Protein AF-A0A378MVE0-F1 (afdb_monomer_lite)

Foldseek 3Di:
DVVVVVVCVVVVAQEAEDEDDPDDDDPDDPPDDQNVVVVVPDAFGKDDDPVDIDTRGDQPPDPPPDDSDDPVNVVVVDDVVRHVYYDYHDPPPDDDDDDDDDDPVDPDDDPPDDDDPPVVPPPPPD

Structure (mmCIF, N/CA/C/O backbone):
data_AF-A0A378MVE0-F1
#
_entry.id   AF-A0A378MVE0-F1
#
loop_
_atom_site.group_PDB
_atom_site.id
_atom_site.type_symbol
_atom_site.label_atom_id
_atom_site.label_alt_id
_atom_site.label_comp_id
_atom_site.label_asym_id
_atom_site.label_entity_id
_atom_site.label_seq_id
_atom_site.pdbx_PDB_ins_code
_atom_site.Cartn_x
_atom_site.Cartn_y
_atom_site.Cartn_z
_atom_site.occupancy
_atom_site.B_iso_or_equiv
_atom_site.auth_seq_id
_atom_site.auth_comp_id
_atom_site.auth_asym_id
_atom_site.auth_atom_id
_atom_site.pdbx_PDB_model_num
ATOM 1 N N . MET A 1 1 ? 7.561 3.403 -12.130 1.00 92.38 1 MET A N 1
ATOM 2 C CA . MET A 1 1 ? 6.454 2.547 -11.656 1.00 92.38 1 MET A CA 1
ATOM 3 C C . MET A 1 1 ? 5.260 2.576 -12.595 1.00 92.38 1 MET A C 1
ATOM 5 O O . MET A 1 1 ? 4.862 1.518 -13.058 1.00 92.38 1 MET A O 1
ATOM 9 N N . GLU A 1 2 ? 4.775 3.757 -12.975 1.00 95.25 2 GLU A N 1
ATOM 10 C CA . GLU A 1 2 ? 3.592 3.952 -13.839 1.00 95.25 2 GLU A CA 1
ATOM 11 C C . GLU A 1 2 ? 3.597 3.178 -15.170 1.00 95.25 2 GLU A C 1
ATOM 13 O O . GLU A 1 2 ? 2.549 2.742 -15.617 1.00 95.25 2 GLU A O 1
ATOM 18 N N . LYS A 1 3 ? 4.762 2.949 -15.795 1.00 96.19 3 LYS A N 1
ATOM 19 C CA . LYS A 1 3 ? 4.870 2.133 -17.025 1.00 96.19 3 LYS A CA 1
ATOM 20 C C . LYS A 1 3 ? 5.010 0.625 -16.777 1.00 96.19 3 LYS A C 1
ATOM 22 O O . LYS A 1 3 ? 4.822 -0.158 -17.703 1.00 96.19 3 LYS A O 1
ATOM 27 N N . LEU A 1 4 ? 5.422 0.225 -15.573 1.00 96.75 4 LEU A N 1
ATOM 28 C CA . LEU A 1 4 ? 5.712 -1.169 -15.223 1.00 96.75 4 LEU A CA 1
ATOM 29 C C . LEU A 1 4 ? 4.463 -1.870 -14.693 1.00 96.75 4 LEU A C 1
ATOM 31 O O . LEU A 1 4 ? 4.148 -2.960 -15.157 1.00 96.75 4 LEU A O 1
ATOM 35 N N . ILE A 1 5 ? 3.745 -1.227 -13.767 1.00 97.94 5 ILE A N 1
ATOM 36 C CA . ILE A 1 5 ? 2.557 -1.807 -13.126 1.00 97.94 5 ILE A CA 1
ATOM 37 C C . ILE A 1 5 ? 1.521 -2.259 -14.170 1.00 97.94 5 ILE A C 1
ATOM 39 O O . ILE A 1 5 ? 1.170 -3.435 -14.136 1.00 97.94 5 ILE A O 1
ATOM 43 N N . PRO A 1 6 ? 1.125 -1.442 -15.173 1.00 98.38 6 PRO A N 1
ATOM 44 C CA . PRO A 1 6 ? 0.152 -1.880 -16.175 1.00 98.38 6 PRO A CA 1
ATOM 45 C C . PRO A 1 6 ? 0.590 -3.119 -16.961 1.00 98.38 6 PRO A C 1
ATOM 47 O O . PRO A 1 6 ? -0.242 -3.948 -17.307 1.00 98.38 6 PRO A O 1
ATOM 50 N N . LYS A 1 7 ? 1.896 -3.275 -17.223 1.00 98.38 7 LYS A N 1
ATOM 51 C CA . LYS A 1 7 ? 2.428 -4.449 -17.930 1.00 98.38 7 LYS A CA 1
ATOM 52 C C . LYS A 1 7 ? 2.367 -5.709 -17.070 1.00 98.38 7 LYS A C 1
ATOM 54 O O . LYS A 1 7 ? 2.028 -6.762 -17.586 1.00 98.38 7 LYS A O 1
ATOM 59 N N . LEU A 1 8 ? 2.678 -5.601 -15.777 1.00 98.31 8 LEU A N 1
ATOM 60 C CA . LEU A 1 8 ? 2.586 -6.726 -14.841 1.00 98.31 8 LEU A CA 1
ATOM 61 C C . LEU A 1 8 ? 1.129 -7.149 -14.629 1.00 98.31 8 LEU A C 1
ATOM 63 O O . LEU A 1 8 ? 0.819 -8.333 -14.713 1.00 98.31 8 LEU A O 1
ATOM 67 N N . THR A 1 9 ? 0.231 -6.180 -14.443 1.00 98.00 9 THR A N 1
ATOM 68 C CA . THR A 1 9 ? -1.206 -6.444 -14.311 1.00 98.00 9 THR A CA 1
ATOM 69 C C . THR A 1 9 ? -1.790 -7.055 -15.585 1.00 98.00 9 THR A C 1
ATOM 71 O O . THR A 1 9 ? -2.587 -7.982 -15.495 1.00 98.00 9 THR A O 1
ATOM 74 N N . ALA A 1 10 ? -1.352 -6.621 -16.773 1.00 98.38 10 ALA A N 1
ATOM 75 C CA . ALA A 1 10 ? -1.745 -7.248 -18.039 1.00 98.38 10 ALA A CA 1
ATOM 76 C C . ALA A 1 10 ? -1.274 -8.711 -18.167 1.00 98.38 10 ALA A C 1
ATOM 78 O O . ALA A 1 10 ? -1.895 -9.486 -18.887 1.00 98.38 10 ALA A O 1
ATOM 79 N N . CYS A 1 11 ? -0.218 -9.103 -17.447 1.00 98.19 11 CYS A N 1
ATOM 80 C CA . CYS A 1 11 ? 0.222 -10.495 -17.327 1.00 98.19 11 CYS A CA 1
ATOM 81 C C . CYS A 1 11 ? -0.524 -11.283 -16.231 1.00 98.19 11 CYS A C 1
ATOM 83 O O . CYS A 1 11 ? -0.128 -12.404 -15.925 1.00 98.19 11 CYS A O 1
ATOM 85 N N . GLY A 1 12 ? -1.564 -10.714 -15.611 1.00 98.06 12 GLY A N 1
ATOM 86 C CA . GLY A 1 12 ? -2.336 -11.361 -14.545 1.00 98.06 12 GLY A CA 1
ATOM 87 C C . GLY A 1 12 ? -1.693 -11.305 -13.155 1.00 98.06 12 GLY A C 1
ATOM 88 O O . GLY A 1 12 ? -2.203 -11.940 -12.240 1.00 98.06 12 GLY A O 1
ATOM 89 N N . ILE A 1 13 ? -0.603 -10.551 -12.973 1.00 98.44 13 ILE A N 1
ATOM 90 C CA . ILE A 1 13 ? 0.071 -10.409 -11.674 1.00 98.44 13 ILE A CA 1
ATOM 91 C C . ILE A 1 13 ? -0.642 -9.330 -10.851 1.00 98.44 13 ILE A C 1
ATOM 93 O O . ILE A 1 13 ? -0.755 -8.176 -11.285 1.00 98.44 13 ILE A O 1
ATOM 97 N N . ARG A 1 14 ? -1.081 -9.671 -9.636 1.00 98.25 14 ARG A N 1
ATOM 98 C CA . ARG A 1 14 ? -1.705 -8.739 -8.687 1.00 98.25 14 ARG A CA 1
ATOM 99 C C . ARG A 1 14 ? -0.619 -8.023 -7.898 1.00 98.25 14 ARG A C 1
ATOM 101 O O . ARG A 1 14 ? 0.078 -8.616 -7.076 1.00 98.25 14 ARG A O 1
ATOM 108 N N . VAL A 1 15 ? -0.435 -6.742 -8.198 1.00 98.25 15 VAL A N 1
ATOM 109 C CA . VAL A 1 15 ? 0.704 -5.960 -7.709 1.00 98.25 15 VAL A CA 1
ATOM 110 C C . VAL A 1 15 ? 0.309 -5.107 -6.504 1.00 98.25 15 VAL A C 1
ATOM 112 O O . VAL A 1 15 ? -0.543 -4.229 -6.615 1.00 98.25 15 VAL A O 1
ATOM 115 N N . GLY A 1 16 ? 0.996 -5.312 -5.380 1.00 97.94 16 GLY A N 1
ATOM 116 C CA . GLY A 1 16 ? 1.044 -4.383 -4.253 1.00 97.94 16 GLY A CA 1
ATOM 117 C C . GLY A 1 16 ? 2.162 -3.350 -4.427 1.00 97.94 16 GLY A C 1
ATOM 118 O O . GLY A 1 16 ? 3.145 -3.589 -5.133 1.00 97.94 16 GLY A O 1
ATOM 119 N N . LEU A 1 17 ? 2.039 -2.190 -3.778 1.00 97.12 17 LEU A N 1
ATOM 120 C CA . LEU A 1 17 ? 3.037 -1.120 -3.844 1.00 97.12 17 LEU A CA 1
ATOM 121 C C . LEU A 1 17 ? 3.282 -0.513 -2.464 1.00 97.12 17 LEU A C 1
ATOM 123 O O . LEU A 1 17 ? 2.359 -0.007 -1.832 1.00 97.12 17 LEU A O 1
ATOM 127 N N . ILE A 1 18 ? 4.547 -0.470 -2.054 1.00 95.38 18 ILE A N 1
ATOM 128 C CA . ILE A 1 18 ? 5.022 0.372 -0.955 1.00 95.38 18 ILE A CA 1
ATOM 129 C C . ILE A 1 18 ? 5.860 1.497 -1.561 1.00 95.38 18 ILE A C 1
ATOM 131 O O . ILE A 1 18 ? 6.851 1.244 -2.248 1.00 95.38 18 ILE A O 1
ATOM 135 N N . LYS A 1 19 ? 5.497 2.751 -1.282 1.00 92.56 19 LYS A N 1
ATOM 136 C CA . LYS A 1 19 ? 6.279 3.926 -1.681 1.00 92.56 19 LYS A CA 1
ATOM 137 C C . LYS A 1 19 ? 6.668 4.725 -0.444 1.00 92.56 19 LYS A C 1
ATOM 139 O O . LYS A 1 19 ? 5.800 5.222 0.266 1.00 92.56 19 LYS A O 1
ATOM 144 N N . HIS A 1 20 ? 7.968 4.878 -0.208 1.00 90.44 20 HIS A N 1
ATOM 145 C CA . HIS A 1 20 ? 8.469 5.775 0.829 1.00 90.44 20 HIS A CA 1
ATOM 146 C C . HIS A 1 20 ? 8.556 7.206 0.287 1.00 90.44 20 HIS A C 1
ATOM 148 O O . HIS A 1 20 ? 9.229 7.451 -0.716 1.00 90.44 20 HIS A O 1
ATOM 154 N N . SER A 1 21 ? 7.885 8.147 0.951 1.00 86.69 21 SER A N 1
ATOM 155 C CA . SER A 1 21 ? 7.911 9.577 0.631 1.00 86.69 21 SER A CA 1
ATOM 156 C C . SER A 1 21 ? 8.689 10.347 1.696 1.00 86.69 21 SER A C 1
ATOM 158 O O . SER A 1 21 ? 8.534 10.084 2.882 1.00 86.69 21 SER A O 1
ATOM 160 N N . HIS A 1 22 ? 9.481 11.335 1.274 1.00 82.12 22 HIS A N 1
ATOM 161 C CA . HIS A 1 22 ? 10.103 12.310 2.181 1.00 82.12 22 HIS A CA 1
ATOM 162 C C . HIS A 1 22 ? 9.172 13.490 2.519 1.00 82.12 22 HIS A C 1
ATOM 164 O O . HIS A 1 22 ? 9.548 14.379 3.278 1.00 82.12 22 HIS A O 1
ATOM 170 N N . HIS A 1 23 ? 7.968 13.510 1.945 1.00 84.94 23 HIS A N 1
ATOM 171 C CA . HIS A 1 23 ? 6.921 14.489 2.221 1.00 84.94 23 HIS A CA 1
ATOM 172 C C . HIS A 1 23 ? 5.721 13.805 2.874 1.00 84.94 23 HIS A C 1
ATOM 174 O O . HIS A 1 23 ? 5.422 12.655 2.535 1.00 84.94 23 HIS A O 1
ATOM 180 N N . ASN A 1 24 ? 5.018 14.531 3.748 1.00 82.75 24 ASN A N 1
ATOM 181 C CA . ASN A 1 24 ? 3.747 14.080 4.313 1.00 82.75 24 ASN A CA 1
ATOM 182 C C . ASN A 1 24 ? 2.744 13.758 3.201 1.00 82.75 24 ASN A C 1
ATOM 184 O O . ASN A 1 24 ? 2.719 14.413 2.155 1.00 82.75 24 ASN A O 1
ATOM 188 N N . VAL A 1 25 ? 1.924 12.740 3.444 1.00 84.56 25 VAL A N 1
ATOM 189 C CA . VAL A 1 25 ? 0.909 12.264 2.507 1.00 84.56 25 VAL A CA 1
ATOM 190 C C . VAL A 1 25 ? -0.427 12.233 3.231 1.00 84.56 25 VAL A C 1
ATOM 192 O O . VAL A 1 25 ? -0.623 11.421 4.128 1.00 84.56 25 VAL A O 1
ATOM 195 N N . ASP A 1 26 ? -1.348 13.089 2.801 1.00 88.00 26 ASP A N 1
ATOM 196 C CA . ASP A 1 26 ? -2.748 13.031 3.207 1.00 88.00 26 ASP A CA 1
ATOM 197 C C . ASP A 1 26 ? -3.559 12.329 2.109 1.00 88.00 26 ASP A C 1
ATOM 199 O O . ASP A 1 26 ? -3.480 12.684 0.931 1.00 88.00 26 ASP A O 1
ATOM 203 N N . ILE A 1 27 ? -4.324 11.305 2.492 1.00 88.44 27 ILE A N 1
ATOM 204 C CA . ILE A 1 27 ? -5.234 10.566 1.599 1.00 88.44 27 ILE A CA 1
ATOM 205 C C . ILE A 1 27 ? -6.653 11.136 1.687 1.00 88.44 27 ILE A C 1
ATOM 207 O O . ILE A 1 27 ? -7.427 11.071 0.731 1.00 88.44 27 ILE A O 1
ATOM 211 N N . ASP A 1 28 ? -6.997 11.727 2.829 1.00 88.75 28 ASP A N 1
ATOM 212 C CA . ASP A 1 28 ? -8.195 12.535 2.984 1.00 88.75 28 ASP A CA 1
ATOM 213 C C . ASP A 1 28 ? -7.965 13.982 2.509 1.00 88.75 28 ASP A C 1
ATOM 215 O O . ASP A 1 28 ? -6.880 14.383 2.090 1.00 88.75 28 ASP A O 1
ATOM 219 N N . LYS A 1 29 ? -9.036 14.783 2.506 1.00 90.06 29 LYS A N 1
ATOM 220 C CA . LYS A 1 29 ? -9.000 16.176 2.045 1.00 90.06 29 LYS A CA 1
ATOM 221 C C . LYS A 1 29 ? -9.043 17.125 3.234 1.00 90.06 29 LYS A C 1
ATOM 223 O O . LYS A 1 29 ? -9.998 17.092 4.014 1.00 90.06 29 LYS A O 1
ATOM 228 N N . LYS A 1 30 ? -8.067 18.034 3.312 1.00 90.19 30 LYS A N 1
ATOM 229 C CA . LYS A 1 30 ? -8.021 19.086 4.334 1.00 90.19 30 LYS A CA 1
ATOM 230 C C . LYS A 1 30 ? -9.355 19.828 4.435 1.00 90.19 30 LYS A C 1
ATOM 232 O O . LYS A 1 30 ? -9.933 20.249 3.434 1.00 90.19 30 LYS A O 1
ATOM 237 N N . GLY A 1 31 ? -9.843 19.981 5.664 1.00 90.75 31 GLY A N 1
ATOM 238 C CA . GLY A 1 31 ? -11.100 20.670 5.963 1.00 90.75 31 GLY A CA 1
ATOM 239 C C . GLY A 1 31 ? -12.373 19.835 5.778 1.00 90.75 31 GLY A C 1
ATOM 240 O O . GLY A 1 31 ? -13.444 20.345 6.104 1.00 90.75 31 GLY A O 1
ATOM 241 N N . LYS A 1 32 ? -12.284 18.583 5.305 1.00 93.50 32 LYS A N 1
ATOM 242 C CA . LYS A 1 32 ? -13.390 17.610 5.347 1.00 93.50 32 LYS A CA 1
ATOM 243 C C . LYS A 1 32 ? -13.418 16.861 6.678 1.00 93.50 32 LYS A C 1
ATOM 245 O O . LYS A 1 32 ? -12.463 16.918 7.450 1.00 93.50 32 LYS A O 1
ATOM 250 N N . ASP A 1 33 ? -14.516 16.156 6.924 1.00 94.06 33 ASP A N 1
ATOM 251 C CA . ASP A 1 33 ? -14.788 15.531 8.219 1.00 94.06 33 ASP A CA 1
ATOM 252 C C . ASP A 1 33 ? -13.732 14.497 8.603 1.00 94.06 33 ASP A C 1
ATOM 254 O O . ASP A 1 33 ? -13.199 14.574 9.704 1.00 94.06 33 ASP A O 1
ATOM 258 N N . SER A 1 34 ? -13.336 13.603 7.690 1.00 94.00 34 SER A N 1
ATOM 259 C CA . SER A 1 34 ? -12.307 12.593 7.980 1.00 94.00 34 SER A CA 1
ATOM 260 C C . SER A 1 34 ? -10.965 13.213 8.388 1.00 94.00 34 SER A C 1
ATOM 262 O O . SER A 1 34 ? -10.363 12.759 9.355 1.00 94.00 34 SER A O 1
ATOM 264 N N . TYR A 1 35 ? -10.553 14.304 7.729 1.00 95.06 35 TYR A N 1
ATOM 265 C CA . TYR A 1 35 ? -9.347 15.052 8.099 1.00 95.06 35 TYR A CA 1
ATOM 266 C C . TYR A 1 35 ? -9.498 15.679 9.489 1.00 95.06 35 TYR A C 1
ATOM 268 O O . TYR A 1 35 ? -8.622 15.543 10.334 1.00 95.06 35 TYR A O 1
ATOM 276 N N . ARG A 1 36 ? -10.629 16.343 9.764 1.00 95.88 36 ARG A N 1
ATOM 277 C CA . ARG A 1 36 ? -10.874 16.990 11.066 1.00 95.88 36 ARG A CA 1
ATOM 278 C C . ARG A 1 36 ? -10.918 15.983 12.217 1.00 95.88 36 ARG A C 1
ATOM 280 O O . ARG A 1 36 ? -10.403 16.282 13.286 1.00 95.88 36 ARG A O 1
ATOM 287 N N . LEU A 1 37 ? -11.518 14.812 12.005 1.00 96.19 37 LEU A N 1
ATOM 288 C CA . LEU A 1 37 ? -11.593 13.744 13.006 1.00 96.19 37 LEU A CA 1
ATOM 289 C C . LEU A 1 37 ? -10.219 13.121 13.278 1.00 96.19 37 LEU A C 1
ATOM 291 O O . LEU A 1 37 ? -9.891 12.850 14.433 1.00 96.19 37 LEU A O 1
ATOM 295 N N . ARG A 1 38 ? -9.400 12.945 12.236 1.00 94.38 38 ARG A N 1
ATOM 296 C CA . ARG A 1 38 ? -8.013 12.488 12.371 1.00 94.38 38 ARG A CA 1
ATOM 297 C C . ARG A 1 38 ? -7.168 13.484 13.164 1.00 94.38 38 ARG A C 1
ATOM 299 O O . ARG A 1 38 ? -6.559 13.095 14.155 1.00 94.38 38 ARG A O 1
ATOM 306 N N . GLU A 1 39 ? -7.224 14.771 12.817 1.00 93.12 39 GLU A N 1
ATOM 307 C CA . GLU A 1 39 ? -6.529 15.843 13.555 1.00 93.12 39 GLU A CA 1
ATOM 308 C C . GLU A 1 39 ? -7.032 15.992 15.000 1.00 93.12 39 GLU A C 1
ATOM 310 O O . GLU A 1 39 ? -6.286 16.410 15.882 1.00 93.12 39 GLU A O 1
ATOM 315 N N . ALA A 1 40 ? -8.290 15.626 15.267 1.00 95.62 40 ALA A N 1
ATOM 316 C CA . ALA A 1 40 ? -8.845 15.575 16.618 1.00 95.62 40 ALA A CA 1
ATOM 317 C C . ALA A 1 40 ? -8.342 14.371 17.445 1.00 95.62 40 ALA A C 1
ATOM 319 O O . ALA A 1 40 ? -8.652 14.284 18.633 1.00 95.62 40 ALA A O 1
ATOM 320 N N . GLY A 1 41 ? -7.565 13.459 16.846 1.00 93.69 41 GLY A N 1
ATOM 321 C CA . GLY A 1 41 ? -6.879 12.362 17.532 1.00 93.69 41 GLY A CA 1
ATOM 322 C C . GLY A 1 41 ? -7.334 10.952 17.146 1.00 93.69 41 GLY A C 1
ATOM 323 O O . GLY A 1 41 ? -6.855 9.988 17.746 1.00 93.69 41 GLY A O 1
ATOM 324 N N . ALA A 1 42 ? -8.235 10.787 16.171 1.00 95.69 42 ALA A N 1
ATOM 325 C CA . ALA A 1 42 ? -8.621 9.457 15.702 1.00 95.69 42 ALA A CA 1
ATOM 326 C C . ALA A 1 42 ? -7.441 8.755 15.001 1.00 95.69 42 ALA A C 1
ATOM 328 O O . ALA A 1 42 ? -6.974 9.188 13.944 1.00 95.69 42 ALA A O 1
ATOM 329 N N . ASN A 1 43 ? -6.959 7.650 15.577 1.00 93.75 43 ASN A N 1
ATOM 330 C CA . ASN A 1 43 ? -5.843 6.881 15.032 1.00 93.75 43 ASN A CA 1
ATOM 331 C C . ASN A 1 43 ? -5.966 5.378 15.379 1.00 93.75 43 ASN A C 1
ATOM 333 O O . ASN A 1 43 ? -5.936 5.040 16.565 1.00 93.75 43 ASN A O 1
ATOM 337 N N . PRO A 1 44 ? -6.066 4.469 14.390 1.00 93.38 44 PRO A N 1
ATOM 338 C CA . PRO A 1 44 ? -6.096 4.748 12.954 1.00 93.38 44 PRO A CA 1
ATOM 339 C C . PRO A 1 44 ? -7.445 5.321 12.489 1.00 93.38 44 PRO A C 1
ATOM 341 O O . PRO A 1 44 ? -8.473 5.131 13.137 1.00 93.38 44 PRO A O 1
ATOM 344 N N . THR A 1 45 ? -7.441 5.994 11.337 1.00 94.88 45 THR A N 1
ATOM 345 C CA . THR A 1 45 ? -8.652 6.504 10.670 1.00 94.88 45 THR A CA 1
ATOM 346 C C . THR A 1 45 ? -8.869 5.765 9.351 1.00 94.88 45 THR A C 1
ATOM 348 O O . THR A 1 45 ? -7.958 5.693 8.526 1.00 94.88 45 THR A O 1
ATOM 351 N N . MET A 1 46 ? -10.074 5.232 9.132 1.00 95.81 46 MET A N 1
ATOM 352 C CA . MET A 1 46 ? -10.456 4.542 7.896 1.00 95.81 46 MET A CA 1
ATOM 353 C C . MET A 1 46 ? -11.549 5.317 7.157 1.00 95.81 46 MET A C 1
ATOM 355 O O . MET A 1 46 ? -12.555 5.700 7.752 1.00 95.81 46 MET A O 1
ATOM 359 N N . VAL A 1 47 ? -11.355 5.527 5.856 1.00 95.06 47 VAL A N 1
ATOM 360 C CA . VAL A 1 47 ? -12.331 6.153 4.954 1.00 95.06 47 VAL A CA 1
ATOM 361 C C . VAL A 1 47 ? -12.756 5.119 3.922 1.00 95.06 47 VAL A C 1
ATOM 363 O O . VAL A 1 47 ? -11.904 4.481 3.310 1.00 95.06 47 VAL A O 1
ATOM 366 N N . VAL A 1 48 ? -14.063 4.954 3.725 1.00 95.62 48 VAL A N 1
ATOM 367 C CA . VAL A 1 48 ? -14.648 3.928 2.850 1.00 95.62 48 VAL A CA 1
ATOM 368 C C . VAL A 1 48 ? -15.620 4.584 1.873 1.00 95.62 48 VAL A C 1
ATOM 370 O O . VAL A 1 48 ? -16.389 5.463 2.260 1.00 95.62 48 VAL A O 1
ATOM 373 N N . CYS A 1 49 ? -15.593 4.150 0.616 1.00 94.19 49 CYS A N 1
ATOM 374 C CA . CYS A 1 49 ? -16.646 4.374 -0.369 1.00 94.19 49 CYS A CA 1
ATOM 375 C C . CYS A 1 49 ? -16.869 3.103 -1.203 1.00 94.19 49 CYS A C 1
ATOM 377 O O . CYS A 1 49 ? -16.130 2.129 -1.063 1.00 94.19 49 CYS A O 1
ATOM 379 N N . ASP A 1 50 ? -17.864 3.125 -2.090 1.00 96.81 50 ASP A N 1
ATOM 380 C CA . ASP A 1 50 ? -18.277 1.955 -2.880 1.00 96.81 50 ASP A CA 1
ATOM 381 C C . ASP A 1 50 ? -17.151 1.360 -3.741 1.00 96.81 50 ASP A C 1
ATOM 383 O O . ASP A 1 50 ? -17.121 0.160 -3.995 1.00 96.81 50 ASP A O 1
ATOM 387 N N . GLU A 1 51 ? -16.201 2.188 -4.183 1.00 96.25 51 GLU A N 1
ATOM 388 C CA . GLU A 1 51 ? -15.115 1.748 -5.063 1.00 96.25 51 GLU A CA 1
ATOM 389 C C . GLU A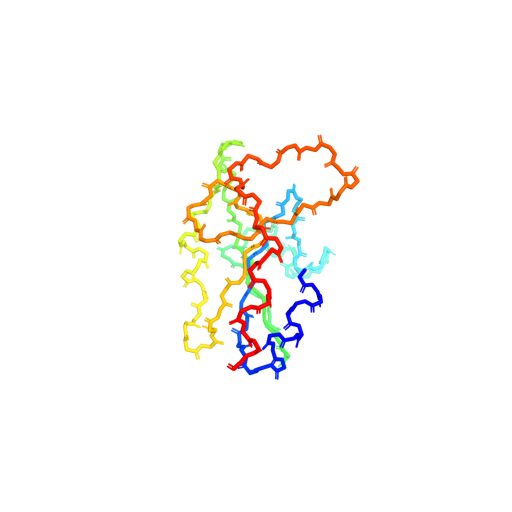 1 51 ? -13.854 1.305 -4.314 1.00 96.25 51 GLU A C 1
ATOM 391 O O . GLU A 1 51 ? -13.033 0.578 -4.877 1.00 96.25 51 GLU A O 1
ATOM 396 N N . ARG A 1 52 ? -13.620 1.819 -3.098 1.00 95.50 52 ARG A N 1
ATOM 397 C CA . ARG A 1 52 ? -12.348 1.646 -2.381 1.00 95.50 52 ARG A CA 1
ATOM 398 C C . ARG A 1 52 ? -12.426 2.108 -0.932 1.00 95.50 52 ARG A C 1
ATOM 400 O O . ARG A 1 52 ? -13.289 2.885 -0.538 1.00 95.50 52 ARG A O 1
ATOM 407 N N . TRP A 1 53 ? -11.417 1.729 -0.167 1.00 95.75 53 TRP A N 1
ATOM 408 C CA . TRP A 1 53 ? -11.173 2.259 1.166 1.00 95.75 53 TRP A CA 1
ATOM 409 C C . TRP A 1 53 ? -9.706 2.656 1.327 1.00 95.75 53 TRP A C 1
ATOM 411 O O . TRP A 1 53 ? -8.841 2.235 0.558 1.00 95.75 53 TRP A O 1
ATOM 421 N N . ALA A 1 54 ? -9.435 3.490 2.325 1.00 95.38 54 ALA A N 1
ATOM 422 C CA . ALA A 1 54 ? -8.097 3.891 2.729 1.00 95.38 54 ALA A CA 1
ATOM 423 C C . ALA A 1 54 ? -7.985 3.885 4.255 1.00 95.38 54 ALA A C 1
ATOM 425 O O . ALA A 1 54 ? -8.899 4.333 4.948 1.00 95.38 54 ALA A O 1
ATOM 426 N N . LEU A 1 55 ? -6.852 3.407 4.768 1.00 94.06 55 LEU A N 1
ATOM 427 C CA . LEU A 1 55 ? -6.515 3.397 6.189 1.00 94.06 55 LEU A CA 1
ATOM 428 C C . LEU A 1 55 ? -5.289 4.281 6.419 1.00 94.06 55 LEU A C 1
ATOM 430 O O . LEU A 1 55 ? -4.231 4.032 5.845 1.00 94.06 55 LEU A O 1
ATOM 434 N N . MET A 1 56 ? -5.433 5.285 7.278 1.00 92.94 56 MET A N 1
ATOM 435 C CA . MET A 1 56 ? -4.341 6.141 7.729 1.00 92.94 56 MET A CA 1
ATOM 436 C C . MET A 1 56 ? -3.966 5.767 9.160 1.00 92.94 56 MET A C 1
ATOM 438 O O . MET A 1 56 ? -4.838 5.649 10.022 1.00 92.94 56 MET A O 1
ATOM 442 N N . THR A 1 57 ? -2.674 5.582 9.423 1.00 92.38 57 THR A N 1
ATOM 443 C CA . THR A 1 57 ? -2.144 5.386 10.778 1.00 92.38 57 THR A CA 1
ATOM 444 C C . THR A 1 57 ? -1.110 6.461 11.054 1.00 92.38 57 THR A C 1
ATOM 446 O O . THR A 1 57 ? -0.074 6.502 10.393 1.00 92.38 57 THR A O 1
ATOM 449 N N . GLU A 1 58 ? -1.382 7.307 12.043 1.00 90.12 58 GLU A N 1
ATOM 450 C CA . GLU A 1 58 ? -0.407 8.269 12.540 1.00 90.12 58 GLU A CA 1
ATOM 451 C C . GLU A 1 58 ? 0.671 7.511 13.309 1.00 90.12 58 GLU A C 1
ATOM 453 O O . GLU A 1 58 ? 0.407 6.820 14.302 1.00 90.12 58 GLU A O 1
ATOM 458 N N . THR A 1 59 ? 1.904 7.629 12.841 1.00 86.06 59 THR A N 1
ATOM 459 C CA . THR A 1 59 ? 3.066 7.055 13.507 1.00 86.06 59 THR A CA 1
ATOM 460 C C . THR A 1 59 ? 3.648 8.127 14.408 1.00 86.06 59 THR A C 1
ATOM 462 O O . THR A 1 59 ? 3.918 9.231 13.934 1.00 86.06 59 THR A O 1
ATOM 465 N N . LYS A 1 60 ? 3.851 7.831 15.699 1.00 71.38 60 LYS A N 1
ATOM 466 C CA . LYS A 1 60 ? 4.553 8.760 16.602 1.00 71.38 60 LYS A CA 1
ATOM 467 C C . LYS A 1 60 ? 5.849 9.198 15.923 1.00 71.38 60 LYS A C 1
ATOM 469 O O . LYS A 1 60 ? 6.508 8.346 15.329 1.00 71.38 60 LYS A O 1
ATOM 474 N N . GLN A 1 61 ? 6.201 10.485 16.010 1.00 62.53 61 GLN A N 1
ATOM 475 C CA . GLN A 1 61 ? 7.504 10.969 15.554 1.00 62.53 61 GLN A CA 1
ATOM 476 C C . GLN A 1 61 ? 8.581 10.133 16.247 1.00 62.53 61 GLN A C 1
ATOM 478 O O . GLN A 1 61 ? 8.906 10.344 17.415 1.00 62.53 61 GLN A O 1
ATOM 483 N N . ALA A 1 62 ? 9.092 9.122 15.551 1.00 53.94 62 ALA A N 1
ATOM 484 C CA . ALA A 1 62 ? 10.338 8.510 15.938 1.00 53.94 62 ALA A CA 1
ATOM 485 C C . ALA A 1 62 ? 11.389 9.616 15.848 1.00 53.94 62 ALA A C 1
ATOM 487 O O . ALA A 1 62 ? 11.298 10.484 14.975 1.00 53.94 62 ALA A O 1
ATOM 488 N N . ALA A 1 63 ? 12.350 9.615 16.775 1.00 52.56 63 ALA A N 1
ATOM 489 C CA . ALA A 1 63 ? 13.510 10.491 16.679 1.00 52.56 63 ALA A CA 1
ATOM 490 C C . ALA A 1 63 ? 14.009 10.479 15.226 1.00 52.56 63 ALA A C 1
ATOM 492 O O . ALA A 1 63 ? 14.030 9.404 14.626 1.00 52.56 63 ALA A O 1
ATOM 493 N N . GLU A 1 64 ? 14.363 11.651 14.692 1.00 51.47 64 GLU A N 1
ATOM 494 C CA . GLU A 1 64 ? 14.560 12.016 13.269 1.00 51.47 64 GLU A CA 1
ATOM 495 C C . GLU A 1 64 ? 15.373 11.024 12.403 1.00 51.47 64 GLU A C 1
ATOM 497 O O . GLU A 1 64 ? 15.451 11.155 11.185 1.00 51.47 64 GLU A O 1
ATOM 502 N N . THR A 1 65 ? 15.984 10.019 13.023 1.00 51.16 65 THR A N 1
ATOM 503 C CA . THR A 1 65 ? 16.876 9.015 12.454 1.00 51.16 65 THR A CA 1
ATOM 504 C C . THR A 1 65 ? 16.276 7.612 12.305 1.00 51.16 65 THR A C 1
ATOM 506 O O . THR A 1 65 ? 16.909 6.773 11.664 1.00 51.16 65 THR A O 1
ATOM 509 N N . LYS A 1 66 ? 15.086 7.312 12.850 1.00 57.31 66 LYS A N 1
ATOM 510 C CA . LYS A 1 66 ? 14.452 5.986 12.711 1.00 57.31 66 LYS A CA 1
ATOM 511 C C . LYS A 1 66 ? 13.100 6.080 12.015 1.00 57.31 66 LYS A C 1
ATOM 513 O O . LYS A 1 66 ? 12.256 6.883 12.393 1.00 57.31 66 LYS A O 1
ATOM 518 N N . GLN A 1 67 ? 12.881 5.224 11.016 1.00 66.44 67 GLN A N 1
ATOM 519 C CA . GLN A 1 67 ? 11.543 4.984 10.479 1.00 66.44 67 GLN A CA 1
ATOM 520 C C . GLN A 1 67 ? 10.653 4.533 11.645 1.00 66.44 67 GLN A C 1
ATOM 522 O O . GLN A 1 67 ? 10.995 3.589 12.349 1.00 66.44 67 GLN A O 1
ATOM 527 N N . ALA A 1 68 ? 9.528 5.209 11.872 1.00 71.44 68 ALA A N 1
ATOM 528 C CA . ALA A 1 68 ? 8.650 4.898 13.001 1.00 71.44 68 ALA A CA 1
ATOM 529 C C . ALA A 1 68 ? 7.933 3.538 12.875 1.00 71.44 68 ALA A C 1
ATOM 531 O O . ALA A 1 68 ? 7.328 3.071 13.837 1.00 71.44 68 ALA A O 1
ATOM 532 N N . VAL A 1 69 ? 7.989 2.916 11.692 1.00 81.06 69 VAL A N 1
ATOM 533 C CA . VAL A 1 69 ? 7.354 1.635 11.371 1.00 81.06 69 VAL A CA 1
ATOM 534 C C . VAL A 1 69 ? 8.385 0.734 10.714 1.00 81.06 69 VAL A C 1
ATOM 536 O O . VAL A 1 69 ? 9.031 1.133 9.745 1.00 81.06 69 VAL A O 1
ATOM 539 N N . GLU A 1 70 ? 8.507 -0.484 11.233 1.00 87.38 70 GLU A N 1
ATOM 540 C CA . GLU A 1 70 ? 9.388 -1.506 10.674 1.00 87.38 70 GLU A CA 1
ATOM 541 C C . GLU A 1 70 ? 8.871 -1.959 9.305 1.00 87.38 70 GLU A C 1
ATOM 543 O O . GLU A 1 70 ? 7.671 -2.172 9.111 1.00 87.38 70 GLU A O 1
ATOM 548 N N . PHE A 1 71 ? 9.772 -2.166 8.345 1.00 88.81 71 PHE A N 1
ATOM 549 C CA . PHE A 1 71 ? 9.386 -2.559 6.988 1.00 88.81 71 PHE A CA 1
ATOM 550 C C . PHE A 1 71 ? 8.572 -3.867 6.954 1.00 88.81 71 PHE A C 1
ATOM 552 O O . PHE A 1 71 ? 7.605 -3.984 6.199 1.00 88.81 71 PHE A O 1
ATOM 559 N N . SER A 1 72 ? 8.885 -4.823 7.835 1.00 91.00 72 SER A N 1
ATOM 560 C CA . SER A 1 72 ? 8.131 -6.076 7.987 1.00 91.00 72 SER A CA 1
ATOM 561 C C . SER A 1 72 ? 6.665 -5.857 8.381 1.00 91.00 72 SER A C 1
ATOM 563 O O . SER A 1 72 ? 5.791 -6.582 7.906 1.00 91.00 72 SER A O 1
ATOM 565 N N . GLN A 1 73 ? 6.369 -4.829 9.184 1.00 91.56 73 GLN A N 1
ATOM 566 C CA . GLN A 1 73 ? 4.999 -4.484 9.574 1.00 91.56 73 GLN A CA 1
ATOM 567 C C . GLN A 1 73 ? 4.190 -3.934 8.398 1.00 91.56 73 GLN A C 1
ATOM 569 O O . GLN A 1 73 ? 2.981 -4.155 8.348 1.00 91.56 73 GLN A O 1
ATOM 574 N N . LEU A 1 74 ? 4.841 -3.239 7.458 1.00 92.75 74 LEU A N 1
ATOM 575 C CA . LEU A 1 74 ? 4.209 -2.755 6.228 1.00 92.75 74 LEU A CA 1
ATOM 576 C C . LEU A 1 74 ? 3.920 -3.908 5.265 1.00 92.75 74 LEU A C 1
ATOM 578 O O . LEU A 1 74 ? 2.824 -3.985 4.718 1.00 92.75 74 LEU A O 1
ATOM 582 N N . ILE A 1 75 ? 4.875 -4.825 5.091 1.00 93.88 75 ILE A N 1
ATOM 583 C CA . ILE A 1 75 ? 4.694 -6.014 4.247 1.00 93.88 75 ILE A CA 1
ATOM 584 C C . ILE A 1 75 ? 3.546 -6.885 4.761 1.00 93.88 75 ILE A C 1
ATOM 586 O O . ILE A 1 75 ? 2.713 -7.314 3.970 1.00 93.88 75 ILE A O 1
ATOM 590 N N . ALA A 1 76 ? 3.431 -7.058 6.079 1.00 94.81 76 ALA A N 1
ATOM 591 C CA . ALA A 1 76 ? 2.346 -7.817 6.699 1.00 94.81 76 ALA A CA 1
ATOM 592 C C . ALA A 1 76 ? 0.939 -7.213 6.487 1.00 94.81 76 ALA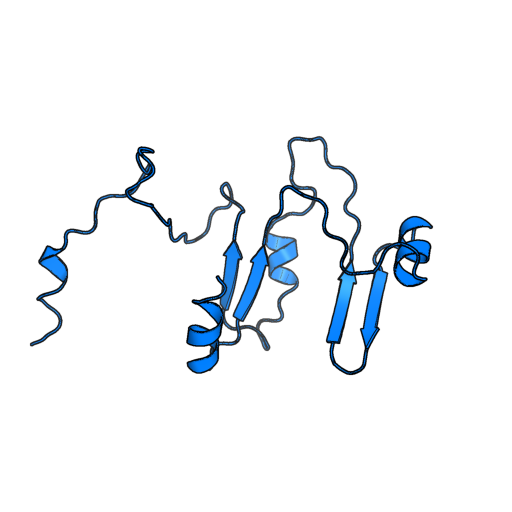 A C 1
ATOM 594 O O . ALA A 1 76 ? -0.048 -7.832 6.877 1.00 94.81 76 ALA A O 1
ATOM 595 N N . LYS A 1 77 ? 0.815 -6.009 5.902 1.00 94.94 77 LYS A N 1
ATOM 596 C CA . LYS A 1 77 ? -0.483 -5.427 5.514 1.00 94.94 77 LYS A CA 1
ATOM 597 C C . LYS A 1 77 ? -1.000 -5.935 4.172 1.00 94.94 77 LYS A C 1
ATOM 599 O O . LYS A 1 77 ? -2.173 -5.722 3.877 1.00 94.94 77 LYS A O 1
ATOM 604 N N . PHE A 1 78 ? -0.152 -6.562 3.363 1.00 96.88 78 PHE A N 1
ATOM 605 C CA . PHE A 1 78 ? -0.564 -7.158 2.100 1.00 96.88 78 PHE A CA 1
ATOM 606 C C . PHE A 1 78 ? -1.035 -8.585 2.350 1.00 96.88 78 PHE A C 1
ATOM 608 O O . PHE A 1 78 ? -0.295 -9.402 2.895 1.00 96.88 78 PHE A O 1
ATOM 615 N N . ASP A 1 79 ? -2.268 -8.870 1.947 1.00 96.62 79 ASP A N 1
ATOM 616 C CA . ASP A 1 79 ? -2.814 -10.218 1.984 1.00 96.62 79 ASP A CA 1
ATOM 617 C C . ASP A 1 79 ? -2.214 -11.039 0.824 1.00 96.62 79 ASP A C 1
ATOM 619 O O . ASP A 1 79 ? -2.444 -10.685 -0.340 1.00 96.62 79 ASP A O 1
ATOM 623 N N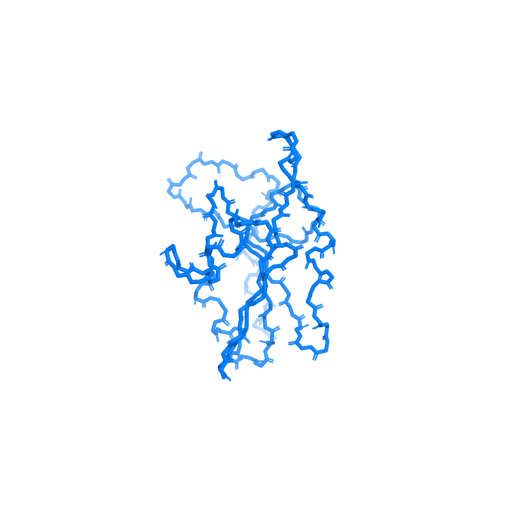 . PRO A 1 80 ? -1.448 -12.112 1.106 1.00 95.69 80 PRO A N 1
ATOM 624 C CA . PRO A 1 80 ? -0.834 -12.941 0.069 1.00 95.69 80 PRO A CA 1
ATOM 625 C C . PRO A 1 80 ? -1.870 -13.613 -0.842 1.00 95.69 80 PRO A C 1
ATOM 627 O O . PRO A 1 80 ? -1.562 -13.925 -1.990 1.00 95.69 80 PRO A O 1
ATOM 630 N N . GLU A 1 81 ? -3.116 -13.772 -0.387 1.00 97.06 81 GLU A N 1
ATOM 631 C CA . GLU A 1 81 ? -4.190 -14.326 -1.210 1.00 97.06 81 GLU A CA 1
ATOM 632 C C . GLU A 1 81 ? -4.706 -13.332 -2.246 1.00 97.06 81 GLU A C 1
ATOM 634 O O . GLU A 1 81 ? -5.378 -13.750 -3.184 1.00 97.06 81 GLU A O 1
ATOM 639 N N . THR A 1 82 ? -4.393 -12.036 -2.130 1.00 96.69 82 THR A N 1
ATOM 640 C CA . THR A 1 82 ? -4.828 -10.983 -3.070 1.00 96.69 82 THR A CA 1
ATOM 641 C C . THR A 1 82 ? -3.677 -10.278 -3.786 1.00 96.69 82 THR A C 1
ATOM 643 O O . THR A 1 82 ? -3.923 -9.532 -4.737 1.00 96.69 82 THR A O 1
ATOM 646 N N . VAL A 1 83 ? -2.428 -10.527 -3.379 1.00 98.19 83 VAL A N 1
ATOM 647 C CA . VAL A 1 83 ? -1.227 -9.868 -3.906 1.00 98.19 83 VAL A CA 1
ATOM 648 C C . VAL A 1 83 ? -0.115 -10.882 -4.151 1.00 98.19 83 VAL A C 1
ATOM 650 O O . VAL A 1 83 ? 0.369 -11.524 -3.227 1.00 98.19 83 VAL A O 1
ATOM 653 N N . ASP A 1 84 ? 0.352 -10.952 -5.398 1.00 97.69 84 ASP A N 1
ATOM 654 C CA . ASP A 1 84 ? 1.400 -11.888 -5.828 1.00 97.69 84 ASP A CA 1
ATOM 655 C C . ASP A 1 84 ? 2.803 -11.272 -5.728 1.00 97.69 84 ASP A C 1
ATOM 657 O O . ASP A 1 84 ? 3.804 -11.969 -5.564 1.00 97.69 84 ASP A O 1
ATOM 661 N N . LEU A 1 85 ? 2.891 -9.945 -5.872 1.00 97.38 85 LEU A N 1
ATOM 662 C CA . LEU A 1 85 ? 4.153 -9.212 -5.914 1.00 97.38 85 LEU A CA 1
ATOM 663 C C . LEU A 1 85 ? 4.005 -7.838 -5.265 1.00 97.38 85 LEU A C 1
ATOM 665 O O . LEU A 1 85 ? 3.227 -7.009 -5.735 1.00 97.38 85 LEU A O 1
ATOM 669 N N . VAL A 1 86 ? 4.820 -7.553 -4.248 1.00 97.31 86 VAL A N 1
ATOM 670 C CA . VAL A 1 86 ? 4.942 -6.206 -3.676 1.00 97.31 86 VAL A CA 1
ATOM 671 C C . VAL A 1 86 ? 6.146 -5.501 -4.290 1.00 97.31 86 VAL A C 1
ATOM 673 O O . VAL A 1 86 ? 7.290 -5.921 -4.119 1.00 97.31 86 VAL A O 1
ATOM 676 N N . LEU A 1 87 ? 5.896 -4.402 -4.999 1.00 97.19 87 LEU A N 1
ATOM 677 C CA . LEU A 1 87 ? 6.948 -3.514 -5.478 1.00 97.19 87 LEU A CA 1
ATOM 678 C C . LEU A 1 87 ? 7.247 -2.451 -4.422 1.00 97.19 87 LEU A C 1
ATOM 680 O O . LEU A 1 87 ? 6.336 -1.878 -3.827 1.00 97.19 87 LEU A O 1
ATOM 684 N N . VAL A 1 88 ? 8.528 -2.156 -4.221 1.00 95.69 88 VAL A N 1
ATOM 685 C CA . VAL A 1 88 ? 8.981 -1.175 -3.231 1.00 95.69 88 VAL A CA 1
ATOM 686 C C . VAL A 1 88 ? 9.743 -0.060 -3.932 1.00 95.69 88 VAL A C 1
ATOM 688 O O . VAL A 1 88 ? 10.755 -0.296 -4.592 1.00 95.69 88 VAL A O 1
ATOM 691 N N . GLU A 1 89 ? 9.268 1.173 -3.783 1.00 93.19 89 GLU A N 1
ATOM 692 C CA . GLU A 1 89 ? 9.960 2.380 -4.230 1.00 93.19 89 GLU A CA 1
ATOM 693 C C . GLU A 1 89 ? 10.450 3.157 -3.000 1.00 93.19 89 GLU A C 1
ATOM 695 O O . GLU A 1 89 ? 9.656 3.712 -2.242 1.00 93.19 89 GLU A O 1
ATOM 700 N N . GLY A 1 90 ? 11.767 3.188 -2.787 1.00 87.69 90 GLY A N 1
ATOM 701 C CA . GLY A 1 90 ? 12.381 3.787 -1.599 1.00 87.69 90 GLY A CA 1
ATOM 702 C C . GLY A 1 90 ? 13.128 2.753 -0.760 1.00 87.69 90 GLY A C 1
ATOM 703 O O . GLY A 1 90 ? 13.782 1.882 -1.325 1.00 87.69 90 GLY A O 1
ATOM 704 N N . PHE A 1 91 ? 13.086 2.887 0.573 1.00 86.56 91 PHE A N 1
ATOM 705 C CA . PHE A 1 91 ? 13.677 1.929 1.527 1.00 86.56 91 PHE A CA 1
ATOM 706 C C . PHE A 1 91 ? 15.118 1.492 1.182 1.00 86.56 91 PHE A C 1
ATOM 708 O O . PHE A 1 91 ? 15.464 0.313 1.167 1.00 86.56 91 PHE A O 1
ATOM 715 N N . LYS A 1 92 ? 15.999 2.463 0.889 1.00 82.38 92 LYS A N 1
ATOM 716 C CA . LYS A 1 92 ? 17.364 2.198 0.385 1.00 82.38 92 LYS A CA 1
ATOM 717 C C . LYS A 1 92 ? 18.201 1.307 1.307 1.00 82.38 92 LYS A C 1
ATOM 719 O O . LYS A 1 92 ? 19.045 0.568 0.802 1.00 82.38 92 LYS A O 1
ATOM 724 N N . HIS A 1 93 ? 17.962 1.375 2.613 1.00 84.19 93 HIS A N 1
ATOM 725 C CA . HIS A 1 93 ? 18.722 0.652 3.633 1.00 84.19 93 HIS A CA 1
ATOM 726 C C . HIS A 1 93 ? 18.171 -0.743 3.947 1.00 84.19 93 HIS A C 1
ATOM 728 O O . HIS A 1 93 ? 18.874 -1.532 4.565 1.00 84.19 93 HIS A O 1
ATOM 734 N N . GLU A 1 94 ? 16.969 -1.079 3.475 1.00 86.56 94 GLU A N 1
ATOM 735 C CA . GLU A 1 94 ? 16.361 -2.379 3.753 1.00 86.56 94 GLU A CA 1
ATOM 736 C C . GLU A 1 94 ? 17.009 -3.501 2.947 1.00 86.56 94 GLU A C 1
ATOM 738 O O . GLU A 1 94 ? 17.399 -3.315 1.790 1.00 86.56 94 GLU A O 1
ATOM 743 N N . THR A 1 95 ? 17.108 -4.689 3.534 1.00 87.62 95 THR A N 1
ATOM 744 C CA . THR A 1 95 ? 17.746 -5.839 2.882 1.00 87.62 95 THR A CA 1
ATOM 745 C C . THR A 1 95 ? 16.709 -6.606 2.064 1.00 87.62 95 THR A C 1
ATOM 747 O O . THR A 1 95 ? 15.937 -7.389 2.602 1.00 87.62 95 THR A O 1
ATOM 750 N N . MET A 1 96 ? 16.675 -6.364 0.752 1.00 88.19 96 MET A N 1
ATOM 751 C CA . MET A 1 96 ? 15.764 -7.021 -0.194 1.00 88.19 96 MET A CA 1
ATOM 752 C C . MET A 1 96 ? 16.377 -7.052 -1.607 1.00 88.19 96 MET A C 1
ATOM 754 O O . MET A 1 96 ? 17.291 -6.262 -1.876 1.00 88.19 96 MET A O 1
ATOM 758 N N . PRO A 1 97 ? 15.881 -7.899 -2.531 1.00 91.94 97 PRO A N 1
ATOM 759 C CA . PRO A 1 97 ? 16.245 -7.816 -3.945 1.00 91.94 97 PRO A CA 1
ATOM 760 C C . PRO A 1 97 ? 15.920 -6.431 -4.521 1.00 91.94 97 PRO A C 1
ATOM 762 O O . PRO A 1 97 ? 14.808 -5.931 -4.362 1.00 91.94 97 PRO A O 1
ATOM 765 N N . LYS A 1 98 ? 16.888 -5.795 -5.191 1.00 92.00 98 LYS A N 1
ATOM 766 C CA . LYS A 1 98 ? 16.758 -4.419 -5.697 1.00 92.00 98 LYS A CA 1
ATOM 767 C C . LYS A 1 98 ? 17.120 -4.336 -7.171 1.00 92.00 98 LYS A C 1
ATOM 769 O O . LYS A 1 98 ? 18.139 -4.867 -7.602 1.00 92.00 98 LYS A O 1
ATOM 774 N N . ILE A 1 99 ? 16.319 -3.583 -7.918 1.00 92.12 99 ILE A N 1
ATOM 775 C CA . ILE A 1 99 ? 16.656 -3.135 -9.269 1.00 92.12 99 ILE A CA 1
ATOM 776 C C . ILE A 1 99 ? 17.077 -1.673 -9.171 1.00 92.12 99 ILE A C 1
ATOM 778 O O . ILE A 1 99 ? 16.284 -0.818 -8.777 1.00 92.12 99 ILE A O 1
ATOM 782 N N . GLN A 1 100 ? 18.319 -1.375 -9.546 1.00 88.31 100 GLN A N 1
ATOM 783 C CA . GLN A 1 100 ? 18.805 -0.003 -9.588 1.00 88.31 100 GLN A CA 1
ATOM 784 C C . GLN A 1 100 ? 18.678 0.574 -10.994 1.00 88.31 100 GLN A C 1
ATOM 786 O O . GLN A 1 100 ? 19.205 0.032 -11.963 1.00 88.31 100 GLN A O 1
ATOM 791 N N . LEU A 1 101 ? 18.003 1.716 -11.095 1.00 87.50 101 LEU A N 1
ATOM 792 C CA . LEU A 1 101 ? 17.915 2.472 -12.335 1.00 87.50 101 LEU A CA 1
ATOM 793 C C . LEU A 1 101 ? 19.050 3.493 -12.375 1.00 87.50 101 LEU A C 1
ATOM 795 O O . LEU A 1 101 ? 19.066 4.444 -11.595 1.00 87.50 101 LEU A O 1
ATOM 799 N N . HIS A 1 102 ? 19.991 3.298 -13.293 1.00 85.25 102 HIS A N 1
ATOM 800 C CA . HIS A 1 102 ? 21.035 4.272 -13.584 1.00 85.25 102 HIS A CA 1
ATOM 801 C C . HIS A 1 102 ? 20.673 5.051 -14.849 1.00 85.25 102 HIS A C 1
ATOM 803 O O . HIS A 1 102 ? 20.352 4.463 -15.883 1.00 85.25 102 HIS A O 1
ATOM 809 N N . ARG A 1 103 ? 20.702 6.382 -14.761 1.00 85.69 103 ARG A N 1
ATOM 810 C CA . ARG A 1 103 ? 20.518 7.272 -15.911 1.00 85.69 103 ARG A CA 1
ATOM 811 C C . ARG A 1 103 ? 21.895 7.754 -16.340 1.00 85.69 103 ARG A C 1
ATOM 813 O O . ARG A 1 103 ? 22.597 8.314 -15.509 1.00 85.69 103 ARG A O 1
ATOM 820 N N . LYS A 1 104 ? 22.242 7.554 -17.616 1.00 82.19 104 LYS A N 1
ATOM 821 C CA . LYS A 1 104 ? 23.557 7.908 -18.181 1.00 82.19 104 LYS A CA 1
ATOM 822 C C . LYS A 1 104 ? 23.943 9.371 -17.940 1.00 82.19 104 LYS A C 1
ATOM 824 O O . LYS A 1 104 ? 25.105 9.652 -17.711 1.00 82.19 104 LYS A O 1
ATOM 829 N N . GLU A 1 105 ? 22.955 10.263 -17.939 1.00 82.50 105 GLU A N 1
ATOM 830 C CA . GLU A 1 105 ? 23.126 11.703 -17.697 1.00 82.50 105 GLU A CA 1
ATOM 831 C C . GLU A 1 105 ? 23.609 12.039 -16.268 1.00 82.50 105 GLU A C 1
ATOM 833 O O . GLU A 1 105 ? 23.948 13.181 -15.979 1.00 82.50 105 GLU A O 1
ATOM 838 N N . ILE A 1 106 ? 23.563 11.080 -15.334 1.00 76.62 106 ILE A N 1
ATOM 839 C CA . ILE A 1 106 ? 23.930 11.281 -13.931 1.00 76.62 106 ILE A CA 1
ATOM 840 C C . ILE A 1 106 ? 25.250 10.550 -13.679 1.00 76.62 106 ILE A C 1
ATOM 842 O O . ILE A 1 106 ? 25.255 9.337 -13.466 1.00 76.62 106 ILE A O 1
ATOM 846 N N . GLU A 1 107 ? 26.356 11.298 -13.627 1.00 58.53 107 GLU A N 1
ATOM 847 C CA . GLU A 1 107 ? 27.712 10.819 -13.293 1.00 58.53 107 GLU A CA 1
ATOM 848 C C . GLU A 1 107 ? 27.860 10.430 -11.807 1.00 58.53 107 GLU A C 1
ATOM 850 O O . GLU A 1 107 ? 28.771 10.849 -11.096 1.00 58.53 107 GLU A O 1
ATOM 855 N N . LYS A 1 108 ? 26.940 9.617 -11.283 1.00 62.91 108 LYS A N 1
ATOM 856 C CA . LYS A 1 108 ? 27.138 8.921 -10.010 1.00 62.91 108 LYS A CA 1
ATOM 857 C C . LYS A 1 108 ? 27.433 7.462 -10.292 1.00 62.91 108 LYS A C 1
ATOM 859 O O . LYS A 1 108 ? 26.556 6.723 -10.744 1.00 62.91 108 LYS A O 1
ATOM 864 N N . THR A 1 109 ? 28.658 7.054 -9.971 1.00 59.94 109 THR A N 1
ATOM 865 C CA . THR A 1 109 ? 29.078 5.654 -9.966 1.00 59.94 1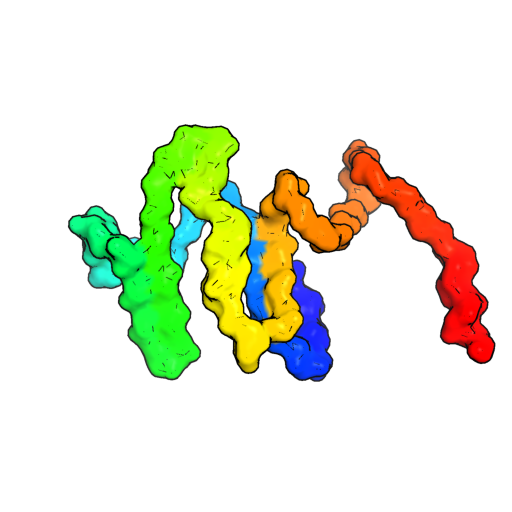09 THR A CA 1
ATOM 866 C C . THR A 1 109 ? 28.102 4.838 -9.133 1.00 59.94 109 THR A C 1
ATOM 868 O O . THR A 1 109 ? 27.841 5.136 -7.964 1.00 59.94 109 THR A O 1
ATOM 871 N N . VAL A 1 110 ? 27.537 3.804 -9.747 1.00 59.84 110 VAL A N 1
ATOM 872 C CA . VAL A 1 110 ? 26.659 2.876 -9.049 1.00 59.84 110 VAL A CA 1
ATOM 873 C C . VAL A 1 110 ? 27.519 1.954 -8.190 1.00 59.84 110 VAL A C 1
ATOM 875 O O . VAL A 1 110 ? 28.200 1.070 -8.705 1.00 59.84 110 VAL A O 1
ATOM 878 N N . ALA A 1 111 ? 27.501 2.162 -6.875 1.00 60.53 111 ALA A N 1
ATOM 879 C CA . ALA A 1 111 ? 28.179 1.271 -5.943 1.00 60.53 111 ALA A CA 1
ATOM 880 C C . ALA A 1 111 ? 27.582 -0.147 -6.037 1.00 60.53 111 ALA A C 1
ATOM 882 O O . ALA A 1 111 ? 26.377 -0.326 -5.882 1.00 60.53 111 ALA A O 1
ATOM 883 N N . GLY A 1 112 ? 28.429 -1.151 -6.286 1.00 59.91 112 GLY A N 1
ATOM 884 C CA . GLY A 1 112 ? 28.055 -2.568 -6.209 1.00 59.91 112 GLY A CA 1
ATOM 885 C C . GLY A 1 112 ? 27.473 -3.208 -7.476 1.00 59.91 112 GLY A C 1
ATOM 886 O O . GLY A 1 112 ? 27.120 -4.383 -7.427 1.00 59.91 112 GLY A O 1
ATOM 887 N N . VAL A 1 113 ? 27.402 -2.509 -8.616 1.00 55.25 113 VAL A N 1
ATOM 888 C CA . VAL A 1 113 ? 26.974 -3.120 -9.890 1.00 55.25 113 VAL A CA 1
ATOM 889 C C . VAL A 1 113 ? 28.193 -3.534 -10.710 1.00 55.25 113 VAL A C 1
ATOM 891 O O . VAL A 1 113 ? 28.947 -2.688 -11.188 1.00 55.25 113 VAL A O 1
ATOM 894 N N . ARG A 1 114 ? 28.374 -4.845 -10.920 1.00 46.81 114 ARG A N 1
ATOM 895 C CA . ARG A 1 114 ? 29.170 -5.325 -12.058 1.00 46.81 114 ARG A CA 1
ATOM 896 C C . ARG A 1 114 ? 28.343 -5.073 -13.324 1.00 46.81 114 ARG A C 1
ATOM 898 O O . ARG A 1 114 ? 27.179 -5.476 -13.343 1.00 46.81 114 ARG A O 1
ATOM 905 N N . PRO A 1 115 ? 28.877 -4.397 -14.354 1.00 48.19 115 PRO A N 1
ATOM 906 C CA . PRO A 1 115 ? 28.148 -4.218 -15.603 1.00 48.19 115 PRO A CA 1
ATOM 907 C C . PRO A 1 115 ? 27.785 -5.591 -16.178 1.00 48.19 115 PRO A C 1
ATOM 909 O O . PRO A 1 115 ? 28.640 -6.469 -16.275 1.00 48.19 115 PRO A O 1
ATOM 912 N N . VAL A 1 116 ? 26.513 -5.782 -16.531 1.00 52.62 116 VAL A N 1
ATOM 913 C CA . VAL A 1 116 ? 26.087 -6.953 -17.303 1.00 52.62 116 VAL A CA 1
ATOM 914 C C . VAL A 1 116 ? 26.666 -6.771 -18.703 1.00 52.62 116 VAL A C 1
ATOM 916 O O . VAL A 1 116 ? 26.331 -5.801 -19.387 1.00 52.62 116 VAL A O 1
ATOM 919 N N . ASP A 1 117 ? 27.592 -7.645 -19.093 1.00 47.38 117 ASP A N 1
ATOM 920 C CA . ASP A 1 117 ? 28.208 -7.614 -20.415 1.00 47.38 117 ASP A CA 1
ATOM 921 C C . ASP A 1 117 ? 27.126 -7.882 -21.474 1.00 47.38 117 ASP A C 1
ATOM 923 O O . ASP A 1 117 ? 26.407 -8.879 -21.430 1.00 47.38 117 ASP A O 1
ATOM 927 N N . ASN A 1 118 ? 26.993 -6.978 -22.447 1.00 49.34 118 ASN A N 1
ATOM 928 C CA . ASN A 1 118 ? 26.027 -7.112 -23.541 1.00 49.34 118 ASN A CA 1
ATOM 929 C C . ASN A 1 118 ? 26.309 -8.328 -24.450 1.00 49.34 118 ASN A C 1
ATOM 931 O O . ASN A 1 118 ? 25.496 -8.619 -25.329 1.00 49.34 118 ASN A O 1
ATOM 935 N N . ARG A 1 119 ? 27.421 -9.049 -24.246 1.00 50.09 119 ARG A N 1
ATOM 936 C CA . ARG A 1 119 ? 27.758 -10.290 -24.959 1.00 50.09 119 ARG A CA 1
ATOM 937 C C . ARG A 1 119 ? 26.871 -11.494 -24.608 1.00 50.09 119 ARG A C 1
ATOM 939 O O . ARG A 1 119 ? 26.817 -12.424 -25.407 1.00 50.09 119 ARG A O 1
ATOM 946 N N . ASP A 1 120 ? 26.097 -11.452 -23.521 1.00 47.78 120 ASP A N 1
ATOM 947 C CA . ASP A 1 120 ? 25.209 -12.566 -23.134 1.00 47.78 120 ASP A CA 1
ATOM 948 C C . ASP A 1 120 ? 23.830 -12.556 -23.825 1.00 47.78 120 ASP A C 1
ATOM 950 O O . ASP A 1 120 ? 23.069 -13.517 -23.713 1.00 47.78 120 ASP A O 1
ATOM 954 N N . ARG A 1 121 ? 23.487 -11.512 -24.600 1.00 51.53 121 ARG A N 1
ATOM 955 C CA . ARG A 1 121 ? 22.186 -11.447 -25.303 1.00 51.53 121 ARG A CA 1
ATOM 956 C C . ARG A 1 121 ? 22.066 -12.382 -26.511 1.00 51.53 121 ARG A C 1
ATOM 958 O O . ARG A 1 121 ? 20.948 -12.687 -26.907 1.00 51.53 121 ARG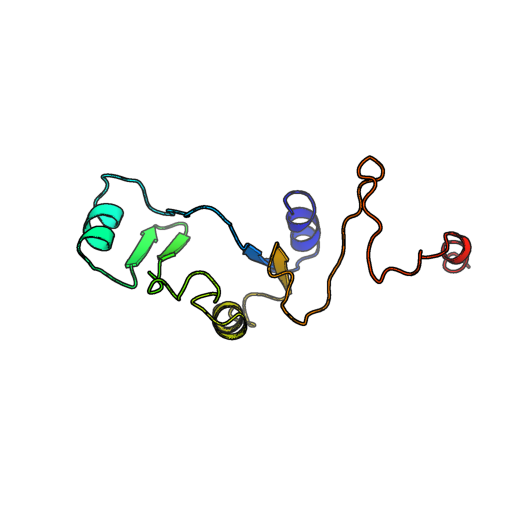 A O 1
ATOM 965 N N . ASN A 1 122 ? 23.176 -12.870 -27.068 1.00 40.53 122 ASN A N 1
ATOM 966 C CA . ASN A 1 122 ? 23.170 -13.706 -28.279 1.00 40.53 122 ASN A CA 1
ATOM 967 C C . ASN A 1 122 ? 23.169 -15.222 -28.011 1.00 40.53 122 ASN A C 1
ATOM 969 O O . ASN A 1 122 ? 23.406 -15.997 -28.934 1.00 40.53 122 ASN A O 1
ATOM 973 N N . ARG A 1 123 ? 22.910 -15.676 -26.777 1.00 48.66 123 ARG A N 1
ATOM 974 C CA . ARG A 1 123 ? 22.893 -17.115 -26.443 1.00 48.66 123 ARG A CA 1
ATOM 975 C C . ARG A 1 123 ? 21.521 -17.718 -26.130 1.00 48.66 123 ARG A C 1
ATOM 977 O O . ARG A 1 123 ? 21.462 -18.885 -25.773 1.00 48.66 123 ARG A O 1
ATOM 984 N N . LEU A 1 124 ? 20.432 -16.966 -26.306 1.00 46.53 124 LEU A N 1
ATOM 985 C CA . LEU A 1 124 ? 19.054 -17.461 -26.133 1.00 46.53 124 LEU A CA 1
ATOM 986 C C . LEU A 1 124 ? 18.213 -17.407 -27.425 1.00 46.53 124 LEU A C 1
ATOM 988 O O . LEU A 1 124 ? 16.988 -17.414 -27.375 1.00 46.53 124 LEU A O 1
ATOM 992 N N . SER A 1 125 ? 18.869 -17.388 -28.587 1.00 47.91 125 SER A N 1
ATOM 993 C CA . SER A 1 125 ? 18.249 -17.675 -29.886 1.00 47.91 125 SER A CA 1
ATOM 994 C C . SER A 1 125 ? 19.050 -18.758 -30.615 1.00 47.91 125 SER A C 1
ATOM 996 O O . SER A 1 125 ? 19.797 -18.463 -31.549 1.00 47.91 125 SER A O 1
ATOM 998 N N . ALA A 1 126 ? 18.937 -19.991 -30.127 1.00 39.38 126 ALA A N 1
ATOM 999 C CA . ALA A 1 126 ? 19.285 -21.230 -30.816 1.00 39.38 126 ALA A CA 1
ATOM 1000 C C . ALA A 1 126 ? 18.378 -22.338 -30.274 1.00 39.38 126 ALA A C 1
ATOM 1002 O O . ALA A 1 126 ? 18.194 -22.364 -29.035 1.00 39.38 126 ALA A O 1
#

Organism: Mannheimia haemolytica (NCBI:txid75985)

pLDDT: mean 83.7, std 17.14, range [39.38, 98.44]

Sequence (126 aa):
MEKLIPKLTACGIRVGLIKHSHHNVDIDKKGKDSYRLREAGANPTMVVCDERWALMTETKQAAETKQAVEFSQLIAKFDPETVDLVLVEGFKHETMPKIQLHRKEIEKTVAGVRPVDNRDRNRLSA

Secondary structure (DSSP, 8-state):
-TTTHHHHHHTT--EEEEE--SS---SS-TTSHHHHHHHTT-SSEEEEETTEEEEE-PPP---TTS-SS-HHHHHTTS-TTT-SEEEEE--TTS-S-------TTS----TT-----GGGGGGS--

InterPro domains:
  IPR004435 Molybdopterin-guanine dinucleotide biosynthesis protein B (MobB) domain 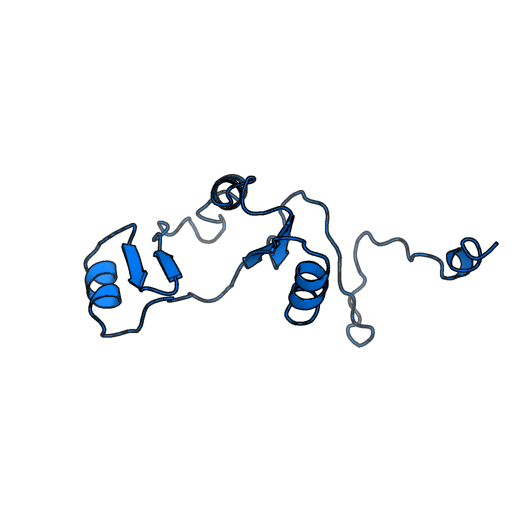[PF03205] (1-109)
  IPR004435 Molybdopterin-guanine dinucleotide biosynthesis protein B (MobB) domain [TIGR00176] (2-110)
  IPR027417 P-loop containing nucleoside triphosphate hydrolase [G3DSA:3.40.50.300] (1-121)
  IPR027417 P-loop containing nucleoside triphosphate hydrolase [SSF52540] (2-111)
  IPR052539 Molybdopterin-guanine dinucleotide biosynthesis adapter [PTHR40072] (1-110)

Radius of gyration: 19.67 Å; chains: 1; bounding box: 47×42×48 Å